Protein AF-A0A7S3N271-F1 (afdb_monomer)

Mean predicted aligned error: 7.85 Å

Structure (mmCIF, N/CA/C/O backbone):
data_AF-A0A7S3N271-F1
#
_entry.id   AF-A0A7S3N271-F1
#
loop_
_atom_site.group_PDB
_atom_site.id
_atom_site.type_symbol
_atom_site.label_atom_id
_atom_site.label_alt_id
_atom_site.label_comp_id
_atom_site.label_asym_id
_atom_site.label_entity_id
_atom_site.label_seq_id
_atom_site.pdbx_PDB_ins_code
_atom_site.Cartn_x
_atom_site.Cartn_y
_atom_site.Cartn_z
_atom_site.occupancy
_atom_site.B_iso_or_equiv
_atom_site.auth_seq_id
_atom_site.auth_comp_id
_atom_site.auth_asym_id
_atom_site.auth_atom_id
_atom_site.pdbx_PDB_model_num
ATOM 1 N N . ILE A 1 1 ? 9.312 -15.423 -24.815 1.00 37.44 1 ILE A N 1
ATOM 2 C CA . ILE A 1 1 ? 9.428 -13.983 -25.150 1.00 37.44 1 ILE A CA 1
ATOM 3 C C . ILE A 1 1 ? 8.380 -13.249 -24.314 1.00 37.44 1 ILE A C 1
ATOM 5 O O . ILE A 1 1 ? 7.195 -13.389 -24.587 1.00 37.44 1 ILE A O 1
ATOM 9 N N . ARG A 1 2 ? 8.763 -12.636 -23.183 1.00 42.22 2 ARG A N 1
ATOM 10 C CA . ARG A 1 2 ? 7.802 -11.957 -22.293 1.00 42.22 2 ARG A CA 1
ATOM 11 C C . ARG A 1 2 ? 7.470 -10.598 -22.905 1.00 42.22 2 ARG A C 1
ATOM 13 O O . ARG A 1 2 ? 8.344 -9.754 -22.997 1.00 42.22 2 ARG A O 1
ATOM 20 N N . ASN A 1 3 ? 6.222 -10.463 -23.341 1.00 42.25 3 ASN A N 1
ATOM 21 C CA . ASN A 1 3 ? 5.636 -9.301 -24.003 1.00 42.25 3 ASN A CA 1
ATOM 22 C C . ASN A 1 3 ? 5.946 -8.008 -23.221 1.00 42.25 3 ASN A C 1
ATOM 24 O O . ASN A 1 3 ? 5.388 -7.776 -22.143 1.00 42.25 3 ASN A O 1
ATOM 28 N N . GLU A 1 4 ? 6.883 -7.208 -23.725 1.00 51.12 4 GLU A N 1
ATOM 29 C CA . GLU A 1 4 ? 7.226 -5.908 -23.157 1.00 51.12 4 GLU A CA 1
ATOM 30 C C . GLU A 1 4 ? 6.027 -4.968 -23.320 1.00 51.12 4 GLU A C 1
ATOM 32 O O . GLU A 1 4 ? 5.459 -4.802 -24.399 1.00 51.12 4 GLU A O 1
ATOM 37 N N . ARG A 1 5 ? 5.575 -4.414 -22.196 1.00 60.22 5 ARG A N 1
ATOM 38 C CA . ARG A 1 5 ? 4.357 -3.609 -22.086 1.00 60.22 5 ARG A CA 1
ATOM 39 C C . ARG A 1 5 ? 4.633 -2.190 -22.579 1.00 60.22 5 ARG A C 1
ATOM 41 O O . ARG A 1 5 ? 4.912 -1.304 -21.776 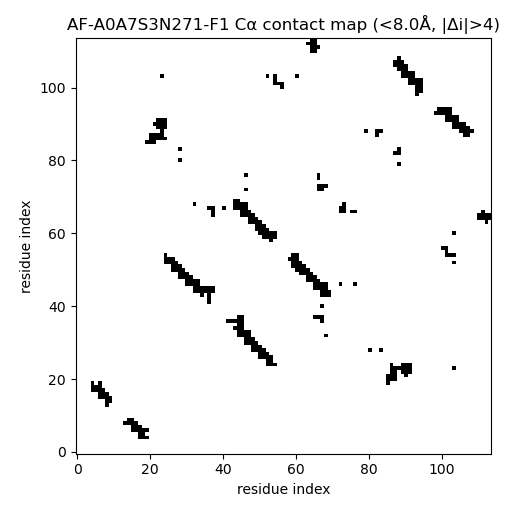1.00 60.22 5 ARG A O 1
ATOM 48 N N . TYR A 1 6 ? 4.572 -1.974 -23.887 1.00 66.75 6 TYR A N 1
ATOM 49 C CA . TYR A 1 6 ? 4.679 -0.632 -24.454 1.00 66.75 6 TYR A CA 1
ATOM 50 C C . TYR A 1 6 ? 3.436 0.193 -24.108 1.00 66.75 6 TYR A C 1
ATOM 52 O O . TYR A 1 6 ? 2.300 -0.232 -24.324 1.00 66.75 6 TYR A O 1
ATOM 60 N N . VAL A 1 7 ? 3.665 1.382 -23.554 1.00 76.19 7 VAL A N 1
ATOM 61 C CA . VAL A 1 7 ? 2.625 2.378 -23.293 1.00 76.19 7 VAL A CA 1
ATOM 62 C C . VAL A 1 7 ? 2.819 3.500 -24.291 1.00 76.19 7 VAL A C 1
ATOM 64 O O . VAL A 1 7 ? 3.879 4.120 -24.336 1.00 76.19 7 VAL A O 1
ATOM 67 N N . ILE A 1 8 ? 1.779 3.786 -25.065 1.00 85.38 8 ILE A N 1
ATOM 68 C CA . ILE A 1 8 ? 1.792 4.870 -26.044 1.00 85.38 8 ILE A CA 1
ATOM 69 C C . ILE A 1 8 ? 0.909 5.987 -25.506 1.00 85.38 8 ILE A C 1
ATOM 71 O O . ILE A 1 8 ? -0.257 5.766 -25.176 1.00 85.38 8 ILE A O 1
ATOM 75 N N . ARG A 1 9 ? 1.455 7.200 -25.411 1.00 88.12 9 ARG A N 1
ATOM 76 C CA . ARG A 1 9 ? 0.690 8.403 -25.076 1.00 88.12 9 ARG A CA 1
ATOM 77 C C . ARG A 1 9 ? 0.548 9.259 -26.326 1.00 88.12 9 ARG A C 1
ATOM 79 O O . ARG A 1 9 ? 1.545 9.645 -26.925 1.00 88.12 9 ARG A O 1
ATOM 86 N N . CYS A 1 10 ? -0.686 9.575 -26.701 1.00 88.94 10 CYS A N 1
ATOM 87 C CA . CYS A 1 10 ? -0.961 10.531 -27.764 1.00 88.94 10 CYS A CA 1
ATOM 88 C C . CYS A 1 10 ? -0.422 11.912 -27.361 1.00 88.94 10 CYS A C 1
ATOM 90 O O . CYS A 1 10 ? -0.870 12.466 -26.362 1.00 88.94 10 CYS A O 1
ATOM 92 N N . VAL A 1 11 ? 0.503 12.484 -28.134 1.00 92.25 11 VAL A N 1
ATOM 93 C CA . VAL A 1 11 ? 1.070 13.820 -27.856 1.00 92.25 11 VAL A CA 1
ATOM 94 C C . VAL A 1 11 ? 0.069 14.959 -28.069 1.00 92.25 11 VAL A C 1
ATOM 96 O O . VAL A 1 11 ? 0.274 16.050 -27.557 1.00 92.25 11 VAL A O 1
ATOM 99 N N . VAL A 1 12 ? -1.031 14.699 -28.783 1.00 94.88 12 VAL A N 1
ATOM 100 C CA . VAL A 1 12 ? -2.073 15.697 -29.068 1.00 94.88 12 VAL A CA 1
ATOM 101 C C . VAL A 1 12 ? -3.092 15.784 -27.930 1.00 94.88 12 VAL A C 1
ATOM 103 O O . VAL A 1 12 ? -3.408 16.872 -27.468 1.00 94.88 12 VAL A O 1
ATOM 106 N N . CYS A 1 13 ? -3.609 14.646 -27.453 1.00 94.06 13 CYS A N 1
ATOM 107 C CA . CYS A 1 13 ? -4.700 14.616 -26.466 1.00 94.06 13 CYS A CA 1
ATOM 108 C C . CYS A 1 13 ? -4.336 13.944 -25.135 1.00 94.06 13 CYS A C 1
ATOM 110 O O . CYS A 1 13 ? -5.202 13.742 -24.289 1.00 94.06 13 CYS A O 1
ATOM 112 N N . SER A 1 14 ? -3.078 13.536 -24.951 1.00 86.12 14 SER A N 1
ATOM 113 C CA . SER A 1 14 ? -2.586 12.789 -23.781 1.00 86.12 14 SER A CA 1
ATOM 114 C C . SER A 1 14 ? -3.272 11.443 -23.513 1.00 86.12 14 SER A C 1
ATOM 116 O O . SER A 1 14 ? -2.963 10.792 -22.513 1.00 86.12 14 SER A O 1
ATOM 118 N N . LYS A 1 15 ? -4.154 10.972 -24.411 1.00 86.75 15 LYS A N 1
ATOM 119 C CA . LYS A 1 15 ? -4.785 9.653 -24.296 1.00 86.75 15 LYS A CA 1
ATOM 120 C C . LYS A 1 15 ? -3.721 8.565 -24.291 1.00 86.75 15 LYS A C 1
ATOM 122 O O . LYS A 1 15 ? -2.804 8.564 -25.112 1.00 86.75 15 LYS A O 1
ATOM 127 N N . GLN A 1 16 ? -3.871 7.642 -23.357 1.00 82.81 16 GLN A N 1
ATOM 128 C CA . GLN A 1 16 ? -2.916 6.582 -23.106 1.00 82.81 16 GLN A CA 1
ATOM 129 C C . GLN A 1 16 ? -3.456 5.243 -23.603 1.00 82.81 16 GLN A C 1
ATOM 131 O O . GLN A 1 16 ? -4.601 4.888 -23.327 1.00 82.81 16 GLN A O 1
ATOM 136 N N . TYR A 1 17 ? -2.607 4.503 -24.307 1.00 84.25 17 TYR A N 1
ATOM 137 C CA . TYR A 1 17 ? -2.868 3.164 -24.815 1.00 84.25 17 TYR A CA 1
ATOM 138 C C . TYR A 1 17 ? -1.916 2.178 -24.133 1.00 84.25 17 TYR A C 1
ATOM 140 O O . TYR A 1 17 ? -0.719 2.445 -24.020 1.00 84.25 17 TYR A O 1
ATOM 148 N N . GLY A 1 18 ? -2.457 1.049 -23.674 1.00 82.31 18 GLY A N 1
ATOM 149 C CA . GLY A 1 18 ? -1.726 0.057 -22.884 1.00 82.31 18 GLY A CA 1
ATOM 150 C C . GLY A 1 18 ? -1.754 0.325 -21.374 1.00 82.31 18 GLY A C 1
ATOM 151 O O . GLY A 1 18 ? -2.209 1.367 -20.893 1.00 82.31 18 GLY A O 1
ATOM 152 N N . SER A 1 19 ? -1.281 -0.655 -20.608 1.00 79.25 19 SER A N 1
ATOM 153 C CA . SER A 1 19 ? -1.255 -0.601 -19.144 1.00 79.25 19 SER A CA 1
ATOM 154 C C . SER A 1 19 ? 0.071 -0.028 -18.649 1.00 79.25 19 SER A C 1
ATOM 156 O O . SER A 1 19 ? 1.117 -0.638 -18.869 1.00 79.25 19 SER A O 1
ATOM 158 N N . ILE A 1 20 ? 0.035 1.102 -17.934 1.00 79.31 20 ILE A N 1
ATOM 159 C CA . ILE A 1 20 ? 1.215 1.568 -17.193 1.00 79.31 20 ILE A CA 1
ATOM 160 C C . ILE A 1 20 ? 1.340 0.763 -15.905 1.00 79.31 20 ILE A C 1
ATOM 162 O O . ILE A 1 20 ? 0.361 0.510 -15.199 1.00 79.31 20 ILE A O 1
ATOM 166 N N . TYR A 1 21 ? 2.581 0.402 -15.613 1.00 84.19 21 TYR A N 1
ATOM 167 C CA . TYR A 1 21 ? 3.019 -0.058 -14.310 1.00 84.19 21 TYR A CA 1
ATOM 168 C C . TYR A 1 21 ? 4.113 0.885 -13.816 1.00 84.19 21 TYR A C 1
ATOM 170 O O . TYR A 1 21 ? 4.904 1.376 -14.622 1.00 84.19 21 TYR A O 1
ATOM 178 N N . GLY A 1 22 ? 4.144 1.153 -12.516 1.00 83.25 22 GLY A N 1
ATOM 179 C CA . GLY A 1 22 ? 5.259 1.872 -11.909 1.00 83.25 22 GLY A CA 1
ATOM 180 C C . GLY A 1 22 ? 6.475 0.973 -11.669 1.00 83.25 22 GLY A C 1
ATOM 181 O O . GLY A 1 22 ? 6.498 -0.211 -12.024 1.00 83.25 22 GLY A O 1
ATOM 182 N N . ASP A 1 23 ? 7.500 1.560 -11.063 1.00 84.88 23 ASP A N 1
ATOM 183 C CA . ASP A 1 23 ? 8.808 0.957 -10.813 1.00 84.88 23 ASP A CA 1
ATOM 184 C C . ASP A 1 23 ? 8.947 0.346 -9.406 1.00 84.88 23 ASP A C 1
ATOM 186 O O . ASP A 1 23 ? 10.002 -0.199 -9.088 1.00 84.88 23 ASP A O 1
ATOM 190 N N . MET A 1 24 ? 7.890 0.385 -8.580 1.00 88.75 24 MET A N 1
ATOM 191 C CA . MET A 1 24 ? 7.871 -0.175 -7.220 1.00 88.75 24 MET A CA 1
ATOM 192 C C . MET A 1 24 ? 8.468 -1.589 -7.182 1.00 88.75 24 MET A C 1
ATOM 194 O O . MET A 1 24 ? 8.035 -2.410 -7.991 1.00 88.75 24 MET A O 1
ATOM 198 N N . PRO A 1 25 ? 9.388 -1.939 -6.266 1.00 89.06 25 PRO A N 1
ATOM 199 C CA . PRO A 1 25 ? 9.923 -3.296 -6.139 1.00 89.06 25 PRO A CA 1
ATOM 200 C C . PRO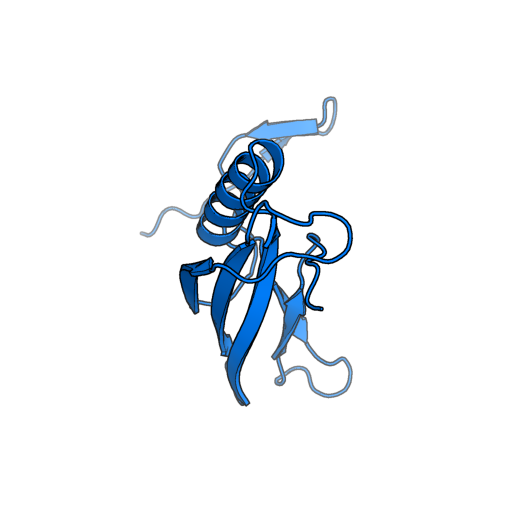 A 1 25 ? 8.855 -4.331 -5.767 1.00 89.06 25 PRO A C 1
ATOM 202 O O . PRO A 1 25 ? 7.686 -4.009 -5.544 1.00 89.06 25 PRO A O 1
ATOM 205 N N . LYS A 1 26 ? 9.250 -5.605 -5.716 1.00 90.69 26 LYS A N 1
ATOM 206 C CA . LYS A 1 26 ? 8.360 -6.657 -5.213 1.00 90.69 26 LYS A CA 1
ATOM 207 C C . LYS A 1 26 ? 8.084 -6.440 -3.725 1.00 90.69 26 LYS A C 1
ATOM 209 O O . LYS A 1 26 ? 8.884 -5.851 -3.006 1.00 90.69 26 LYS A O 1
ATOM 214 N N . GLY A 1 27 ? 6.929 -6.904 -3.276 1.00 93.38 27 GLY A N 1
ATOM 215 C CA . GLY A 1 27 ? 6.521 -6.771 -1.889 1.00 93.38 27 GLY A CA 1
ATOM 216 C C . GLY A 1 27 ? 5.091 -7.226 -1.668 1.00 93.38 27 GLY A C 1
ATOM 217 O O . GLY A 1 27 ? 4.414 -7.679 -2.594 1.00 93.38 27 GLY A O 1
ATOM 218 N N . THR A 1 28 ? 4.621 -7.063 -0.437 1.00 95.94 28 THR A N 1
ATOM 219 C CA . THR A 1 28 ? 3.254 -7.380 -0.029 1.00 95.94 28 THR A CA 1
ATOM 220 C C . THR A 1 28 ? 2.537 -6.148 0.514 1.00 95.94 28 THR A C 1
ATOM 222 O O . THR A 1 28 ? 3.144 -5.225 1.063 1.00 95.94 28 THR A O 1
ATOM 225 N N . MET A 1 29 ? 1.218 -6.138 0.337 1.00 96.00 29 MET A N 1
ATOM 226 C CA . MET A 1 29 ? 0.302 -5.178 0.940 1.00 96.00 29 MET A CA 1
ATOM 227 C C . MET A 1 29 ? -0.788 -5.973 1.643 1.00 96.00 29 MET A C 1
ATOM 229 O O . MET A 1 29 ? -1.560 -6.676 0.996 1.00 96.00 29 MET A O 1
ATOM 233 N N . ASN A 1 30 ? -0.866 -5.828 2.960 1.00 97.44 30 ASN A N 1
ATOM 234 C CA . ASN A 1 30 ? -1.909 -6.425 3.782 1.00 97.44 30 ASN A CA 1
ATOM 235 C C . ASN A 1 30 ? -2.709 -5.320 4.461 1.00 97.44 30 ASN A C 1
ATOM 237 O O . ASN A 1 30 ? -2.164 -4.272 4.809 1.00 97.44 30 ASN A O 1
ATOM 241 N N . TRP A 1 31 ? -3.997 -5.546 4.686 1.00 96.88 31 TRP A N 1
ATOM 242 C CA . TRP A 1 31 ? -4.820 -4.600 5.426 1.00 96.88 31 TRP A CA 1
ATOM 243 C C . TRP A 1 31 ? -5.806 -5.319 6.339 1.00 96.88 31 TRP A C 1
ATOM 245 O O . TRP A 1 31 ? -6.223 -6.444 6.077 1.00 96.88 31 TRP A O 1
ATOM 255 N N . SER A 1 32 ? -6.171 -4.655 7.430 1.00 96.75 32 SER A N 1
ATOM 256 C CA . SER A 1 32 ? -7.124 -5.162 8.412 1.00 96.75 32 SER A CA 1
ATOM 257 C C . SER A 1 32 ? -7.943 -4.019 8.995 1.00 96.75 32 SER A C 1
ATOM 259 O O . SER A 1 32 ? -7.441 -2.902 9.147 1.00 96.75 32 SER A O 1
ATOM 261 N N . LYS A 1 33 ? -9.187 -4.294 9.388 1.00 95.62 33 LYS A N 1
ATOM 262 C CA . LYS A 1 33 ? -9.989 -3.327 10.143 1.00 95.62 33 LYS A CA 1
ATOM 263 C C . LYS A 1 33 ? -9.484 -3.239 11.589 1.00 95.62 33 LYS A C 1
ATOM 265 O O . LYS A 1 33 ? -9.106 -4.245 12.181 1.00 95.62 33 LYS A O 1
ATOM 270 N N . SER A 1 34 ? -9.473 -2.038 12.146 1.00 93.38 34 SER A N 1
ATOM 271 C CA . SER A 1 34 ? -9.104 -1.727 13.523 1.00 93.38 34 SER A CA 1
ATOM 272 C C . SER A 1 34 ? -10.190 -0.865 14.158 1.00 93.38 34 SER A C 1
ATOM 274 O O . SER A 1 34 ? -10.850 -0.081 13.478 1.00 93.38 34 SER A O 1
ATOM 276 N N . THR A 1 35 ? -10.360 -1.005 15.470 1.00 93.31 35 THR A N 1
ATOM 277 C CA . THR A 1 35 ? -11.256 -0.170 16.279 1.00 93.31 35 THR A CA 1
ATOM 278 C C . THR A 1 35 ? -10.659 1.196 16.611 1.00 93.31 35 THR A C 1
ATOM 280 O O . THR A 1 35 ? -11.368 2.042 17.136 1.00 93.31 35 THR A O 1
ATOM 283 N N . LYS A 1 36 ? -9.372 1.429 16.318 1.00 91.50 36 LYS A N 1
ATOM 284 C CA . LYS A 1 36 ? -8.734 2.731 16.532 1.00 91.50 36 LYS A CA 1
ATOM 285 C C . LYS A 1 36 ? -9.193 3.726 15.476 1.00 91.50 36 LYS A C 1
ATOM 287 O O . LYS A 1 36 ? -9.094 3.427 14.284 1.00 91.50 36 LYS A O 1
ATOM 292 N N . ASP A 1 37 ? -9.635 4.893 15.916 1.00 92.12 37 ASP A N 1
ATOM 293 C CA . ASP A 1 37 ? -10.039 5.984 15.038 1.00 92.12 37 ASP A CA 1
ATOM 294 C C . ASP A 1 37 ? -8.831 6.722 14.456 1.00 92.12 37 ASP A C 1
ATOM 296 O O . ASP A 1 37 ? -7.751 6.765 15.050 1.00 92.12 37 ASP A O 1
ATOM 300 N N . CYS A 1 38 ? -9.020 7.300 13.272 1.00 89.25 38 CYS A N 1
ATOM 301 C CA . CYS A 1 38 ? -8.101 8.301 12.743 1.00 89.25 38 CYS A CA 1
ATOM 302 C C . CYS A 1 38 ? -8.464 9.669 13.327 1.00 89.25 38 CYS A C 1
ATOM 304 O O . CYS A 1 38 ? -9.646 9.962 13.494 1.00 89.25 38 CYS A O 1
ATOM 306 N N . GLU A 1 39 ? -7.464 10.516 13.562 1.00 89.44 39 GLU A N 1
ATOM 307 C CA . GLU A 1 39 ? -7.672 11.895 14.014 1.00 89.44 39 GLU A CA 1
ATOM 308 C C . GLU A 1 39 ? -8.639 12.645 13.076 1.00 89.44 39 GLU A C 1
ATOM 310 O O . GLU A 1 39 ? -8.430 12.679 11.855 1.00 89.44 39 GLU A O 1
ATOM 315 N N . GLY A 1 40 ? -9.713 13.208 13.642 1.00 89.88 40 GLY A N 1
ATOM 316 C CA . GLY A 1 40 ? -10.771 13.906 12.907 1.00 89.88 40 GLY A CA 1
ATOM 317 C C . GLY A 1 40 ? -11.822 12.993 12.262 1.00 89.88 40 GLY A C 1
ATOM 318 O O . GLY A 1 40 ? -12.601 13.455 11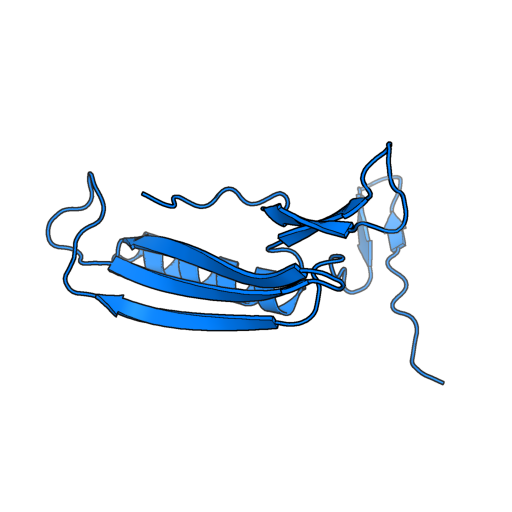.428 1.00 89.88 40 GLY A O 1
ATOM 319 N N . PHE A 1 41 ? -11.823 11.695 12.586 1.00 89.12 41 PHE A N 1
ATOM 320 C CA . PHE A 1 41 ? -12.796 10.707 12.107 1.00 89.12 41 PHE A CA 1
ATOM 321 C C . PHE A 1 41 ? -13.253 9.759 13.225 1.00 89.12 41 PHE A C 1
ATOM 323 O O . PHE A 1 41 ? -13.329 8.542 13.027 1.00 89.12 41 PHE A O 1
ATOM 330 N N . GLU A 1 42 ? -13.578 10.316 14.385 1.00 93.31 42 GLU A N 1
ATOM 331 C CA . GLU A 1 42 ? -13.977 9.590 15.590 1.00 93.31 42 GLU A CA 1
ATOM 332 C C . GLU A 1 42 ? -15.213 8.699 15.353 1.00 93.31 42 GLU A C 1
ATOM 334 O O . GLU A 1 42 ? -16.115 9.032 14.577 1.00 93.31 42 GLU A O 1
ATOM 339 N N . GLY A 1 43 ? -15.246 7.531 16.001 1.00 91.56 43 GLY A N 1
ATOM 340 C CA . GLY A 1 43 ? -16.347 6.565 15.931 1.00 91.56 43 GLY A CA 1
ATOM 341 C C . GLY A 1 43 ? -16.406 5.710 14.658 1.00 91.56 43 GLY A C 1
ATOM 342 O O . GLY A 1 43 ? -17.289 4.859 14.537 1.00 91.56 43 GLY A O 1
ATOM 343 N N . ASN A 1 44 ? -15.486 5.892 13.707 1.00 89.94 44 ASN A N 1
ATOM 344 C CA . ASN A 1 44 ? -15.483 5.142 12.446 1.00 89.94 44 ASN A CA 1
ATOM 345 C C . ASN A 1 44 ? -14.562 3.912 12.462 1.00 89.94 44 ASN A C 1
ATOM 347 O O . ASN A 1 44 ? -14.712 3.025 11.622 1.00 89.94 44 ASN A O 1
ATOM 351 N N . GLY A 1 45 ? -13.595 3.848 13.373 1.00 94.19 45 GLY A N 1
ATOM 352 C CA . GLY A 1 45 ? -12.432 2.971 13.307 1.00 94.19 45 GLY A CA 1
ATOM 353 C C . GLY A 1 45 ? -11.505 3.314 12.135 1.00 94.19 45 GLY A C 1
ATOM 354 O O . GLY A 1 45 ? -11.630 4.346 11.468 1.00 94.19 45 GLY A O 1
ATOM 355 N N . SER A 1 46 ? -10.585 2.402 11.820 1.00 95.81 46 SER A N 1
ATOM 356 C CA . SER A 1 46 ? -9.640 2.571 10.709 1.00 95.81 46 SER A CA 1
ATOM 357 C C . SER A 1 46 ? -9.337 1.266 9.977 1.00 95.81 46 SER A C 1
ATOM 359 O O . SER A 1 46 ? -9.416 0.169 10.527 1.00 95.81 46 SER A O 1
ATOM 361 N N . TYR A 1 47 ? -8.972 1.371 8.704 1.00 96.50 47 TYR A N 1
ATOM 362 C CA . TYR A 1 47 ? -8.256 0.335 7.976 1.00 96.50 47 TYR A CA 1
ATOM 363 C C . TYR A 1 47 ? -6.763 0.560 8.186 1.00 96.50 47 TYR A C 1
ATOM 365 O O . TYR A 1 47 ? -6.205 1.556 7.722 1.00 96.50 47 TYR A O 1
ATOM 373 N N . ARG A 1 48 ? -6.116 -0.374 8.882 1.00 95.69 48 ARG A N 1
ATOM 374 C CA . ARG A 1 48 ? -4.661 -0.419 9.008 1.00 95.69 48 ARG A CA 1
ATOM 375 C C . ARG A 1 48 ? -4.100 -1.142 7.797 1.00 95.69 48 ARG A C 1
ATOM 377 O O . ARG A 1 48 ? -4.456 -2.292 7.559 1.00 95.69 48 ARG A O 1
ATOM 384 N N . ILE A 1 49 ? -3.194 -0.490 7.085 1.00 96.25 49 ILE A N 1
ATOM 385 C CA . ILE A 1 49 ? -2.505 -1.019 5.911 1.00 96.25 49 ILE A CA 1
ATOM 386 C C . ILE A 1 49 ? -1.033 -1.209 6.271 1.00 96.25 49 ILE A C 1
ATOM 388 O O . ILE A 1 49 ? -0.413 -0.316 6.851 1.00 96.25 49 ILE A O 1
ATOM 392 N N . VAL A 1 50 ? -0.481 -2.371 5.941 1.00 95.62 50 VAL A N 1
ATOM 393 C CA . VAL A 1 50 ? 0.922 -2.730 6.148 1.00 95.62 50 VAL A CA 1
ATOM 394 C C . VAL A 1 50 ? 1.528 -3.095 4.801 1.00 95.62 50 VAL A C 1
ATOM 396 O O . VAL A 1 50 ? 1.075 -4.029 4.140 1.00 95.62 50 VAL A O 1
ATOM 399 N N . TYR A 1 51 ? 2.555 -2.349 4.417 1.00 94.88 51 TYR A N 1
ATOM 400 C CA . TYR A 1 51 ? 3.365 -2.598 3.235 1.00 94.88 51 TYR A CA 1
ATOM 401 C C . TYR A 1 51 ? 4.702 -3.191 3.657 1.00 94.88 51 TYR A C 1
ATOM 403 O O . TYR A 1 51 ? 5.319 -2.675 4.588 1.00 94.88 51 TYR A O 1
ATOM 411 N N . GLN A 1 52 ? 5.159 -4.221 2.954 1.00 93.88 52 GLN A N 1
ATOM 412 C CA . GLN A 1 52 ? 6.491 -4.800 3.114 1.00 93.88 52 GLN A CA 1
ATOM 413 C C . GLN A 1 52 ? 7.125 -4.924 1.734 1.00 93.88 52 GLN A C 1
ATOM 415 O O . GLN A 1 52 ? 6.705 -5.758 0.935 1.00 93.88 52 GLN A O 1
ATOM 420 N N . ILE A 1 53 ? 8.084 -4.051 1.435 1.00 92.06 53 ILE A N 1
ATOM 421 C CA . ILE A 1 53 ? 8.745 -3.973 0.130 1.00 92.06 53 ILE A CA 1
ATOM 422 C C . ILE A 1 53 ? 10.156 -4.541 0.243 1.00 92.06 53 ILE A C 1
ATOM 424 O O . ILE A 1 53 ? 10.872 -4.230 1.192 1.00 92.06 53 ILE A O 1
ATOM 428 N N . GLU A 1 54 ? 10.552 -5.360 -0.724 1.00 88.81 54 GLU A N 1
ATOM 429 C CA . GLU A 1 54 ? 11.916 -5.867 -0.850 1.00 88.81 54 GLU A CA 1
ATOM 430 C C . GLU A 1 54 ? 12.828 -4.733 -1.343 1.00 88.81 54 GLU A C 1
ATOM 432 O O . GLU A 1 54 ? 12.634 -4.198 -2.437 1.00 88.81 54 GLU A O 1
ATOM 437 N N . GLU A 1 55 ? 13.807 -4.341 -0.530 1.00 81.75 55 GLU A N 1
ATOM 438 C CA . GLU A 1 55 ? 14.855 -3.389 -0.893 1.00 81.75 55 GLU A CA 1
ATOM 439 C C . GLU A 1 55 ? 16.152 -4.154 -1.192 1.00 81.75 55 GLU A C 1
ATOM 441 O O . GLU A 1 55 ? 16.615 -4.941 -0.367 1.00 81.75 55 GLU A O 1
ATOM 446 N N . ASP A 1 56 ? 16.740 -3.907 -2.372 1.00 70.00 56 ASP A N 1
ATOM 447 C CA . ASP A 1 56 ? 17.839 -4.699 -2.961 1.00 70.00 56 ASP A CA 1
ATOM 448 C C . ASP A 1 56 ? 19.023 -4.959 -2.000 1.00 70.00 56 ASP A C 1
ATOM 450 O O . ASP A 1 56 ? 19.677 -5.993 -2.106 1.00 70.00 56 ASP A O 1
ATOM 454 N N . GLN A 1 57 ? 19.322 -4.031 -1.082 1.00 66.75 57 GLN A N 1
ATOM 455 C CA . GLN A 1 57 ? 20.499 -4.103 -0.200 1.00 66.75 57 GLN A CA 1
ATOM 456 C C . GLN A 1 57 ? 20.183 -4.004 1.296 1.00 66.75 57 GLN A C 1
ATOM 458 O O . GLN A 1 57 ? 20.940 -4.541 2.103 1.00 66.75 57 GLN A O 1
ATOM 463 N N . SER A 1 58 ? 19.096 -3.332 1.691 1.00 67.31 58 SER A N 1
ATOM 464 C CA . SER A 1 58 ? 18.797 -3.088 3.113 1.00 67.31 58 SER A CA 1
ATOM 465 C C . SER A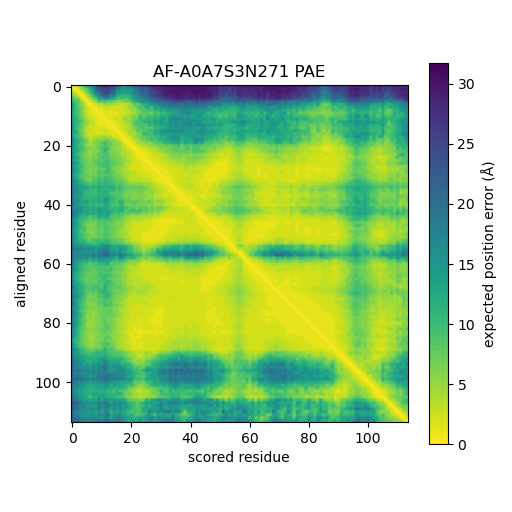 1 58 ? 17.750 -4.039 3.702 1.00 67.31 58 SER A C 1
ATOM 467 O O . SER A 1 58 ? 17.419 -3.915 4.881 1.00 67.31 58 SER A O 1
ATOM 469 N N . GLY A 1 59 ? 17.221 -4.988 2.921 1.00 80.75 59 GLY A N 1
ATOM 470 C CA . GLY A 1 59 ? 16.245 -5.970 3.397 1.00 80.75 59 GLY A CA 1
ATOM 471 C C . GLY A 1 59 ? 14.794 -5.524 3.199 1.00 80.75 59 GLY A C 1
ATOM 472 O O . GLY A 1 59 ? 14.402 -5.164 2.094 1.00 80.75 59 GLY A O 1
ATOM 473 N N . ILE A 1 60 ? 13.961 -5.605 4.243 1.00 85.50 60 ILE A N 1
ATOM 474 C CA . ILE A 1 60 ? 12.516 -5.327 4.144 1.00 85.50 60 ILE A CA 1
ATOM 475 C C . ILE A 1 60 ? 12.215 -3.885 4.564 1.00 85.50 60 ILE A C 1
ATOM 477 O O . ILE A 1 60 ? 12.399 -3.503 5.720 1.00 85.50 60 ILE A O 1
ATOM 481 N N . PHE A 1 61 ? 11.661 -3.103 3.641 1.00 87.00 61 PHE A N 1
ATOM 482 C CA . PHE A 1 61 ? 11.112 -1.780 3.910 1.00 87.00 61 PHE A CA 1
ATOM 483 C C . PHE A 1 61 ? 9.642 -1.892 4.337 1.00 87.00 61 PHE A C 1
ATOM 485 O O . PHE A 1 61 ? 8.747 -2.075 3.507 1.00 87.00 61 PHE A O 1
ATOM 492 N N . GLU A 1 62 ? 9.388 -1.784 5.645 1.00 90.81 62 GLU A N 1
ATOM 493 C CA . GLU A 1 62 ? 8.035 -1.822 6.211 1.00 90.81 62 GLU A CA 1
ATOM 494 C C . GLU A 1 62 ? 7.446 -0.414 6.390 1.00 90.81 62 GLU A C 1
ATOM 496 O O . GLU A 1 62 ? 8.057 0.476 6.991 1.00 90.81 62 GLU A O 1
ATOM 501 N N . ARG A 1 63 ? 6.209 -0.211 5.922 1.00 90.38 63 ARG A N 1
ATOM 502 C CA . ARG A 1 63 ? 5.434 1.013 6.170 1.00 90.38 63 ARG A CA 1
ATOM 503 C C . ARG A 1 63 ? 4.018 0.698 6.613 1.00 90.38 63 ARG A C 1
ATOM 505 O O . ARG A 1 63 ? 3.390 -0.241 6.134 1.00 90.38 63 ARG A O 1
ATOM 512 N N . LYS A 1 64 ? 3.505 1.538 7.510 1.00 91.94 64 LYS A N 1
ATOM 513 C CA . LYS A 1 64 ? 2.130 1.479 8.011 1.00 91.94 64 LYS A CA 1
ATOM 514 C C . LYS A 1 64 ? 1.393 2.741 7.593 1.00 91.94 64 LYS A C 1
ATOM 516 O O . LYS A 1 64 ? 1.959 3.832 7.651 1.00 91.94 64 LYS A O 1
ATOM 521 N N . ALA A 1 65 ? 0.151 2.575 7.166 1.00 91.69 65 ALA A N 1
ATOM 522 C CA . ALA A 1 65 ? -0.753 3.665 6.836 1.00 91.69 65 ALA A CA 1
ATOM 523 C C . ALA A 1 65 ? -2.145 3.369 7.395 1.00 91.69 65 ALA A C 1
ATOM 525 O O . ALA A 1 65 ? -2.511 2.205 7.585 1.00 91.69 65 ALA A O 1
ATOM 526 N N . TYR A 1 66 ? -2.914 4.425 7.638 1.00 93.19 66 TYR A N 1
ATOM 527 C CA . TYR A 1 66 ? -4.258 4.322 8.191 1.00 93.19 66 TYR A CA 1
ATOM 528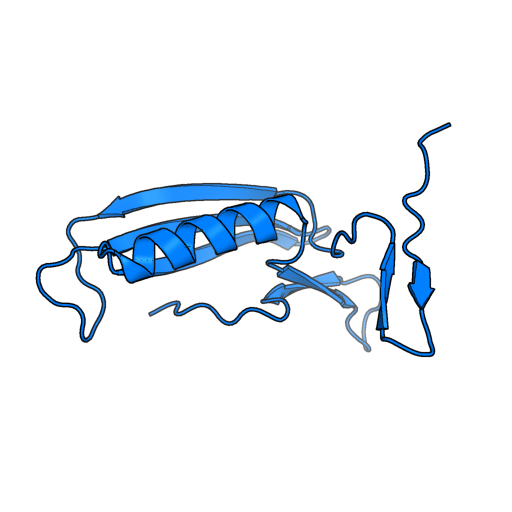 C C . TYR A 1 66 ? -5.237 5.127 7.348 1.00 93.19 66 TYR A C 1
ATOM 530 O O . TYR A 1 66 ? -4.927 6.220 6.875 1.00 93.19 66 TYR A O 1
ATOM 538 N N . VAL A 1 67 ? -6.426 4.566 7.154 1.00 94.12 67 VAL A N 1
ATOM 539 C CA . VAL A 1 67 ? -7.536 5.224 6.462 1.00 94.12 67 VAL A CA 1
ATOM 540 C C . VAL A 1 67 ? -8.791 5.066 7.323 1.00 94.12 67 VAL A C 1
ATOM 542 O O . VAL A 1 67 ? -9.035 3.952 7.783 1.00 94.12 67 VAL A O 1
ATOM 545 N N . PRO A 1 68 ? -9.612 6.109 7.540 1.00 95.56 68 PRO A N 1
ATOM 546 C CA . PRO A 1 68 ? -10.847 5.990 8.320 1.00 95.56 68 PRO A CA 1
ATOM 547 C C . PRO A 1 68 ? -11.763 4.887 7.780 1.00 95.56 68 PRO A C 1
ATOM 549 O O . PRO A 1 68 ? -11.930 4.772 6.564 1.00 95.56 68 PRO A O 1
ATOM 552 N N . ALA A 1 69 ? -12.409 4.091 8.636 1.00 95.12 69 ALA A N 1
ATOM 553 C CA . ALA A 1 69 ? -13.250 2.982 8.165 1.00 95.12 69 ALA A CA 1
ATOM 554 C C . ALA A 1 69 ? -14.681 3.401 7.763 1.00 95.12 69 ALA A C 1
ATOM 556 O O . ALA A 1 69 ? -15.643 2.664 7.969 1.00 95.12 69 ALA A O 1
ATOM 557 N N . ASN A 1 70 ? -14.808 4.566 7.122 1.00 94.56 70 ASN A N 1
ATOM 558 C CA . ASN A 1 70 ? -16.056 5.107 6.584 1.00 94.56 70 ASN A CA 1
ATOM 559 C C . ASN A 1 70 ? -16.194 4.860 5.064 1.00 94.56 70 ASN A C 1
ATOM 561 O O . ASN A 1 70 ? -15.342 4.231 4.425 1.00 94.56 70 ASN A O 1
ATOM 565 N N . ASN A 1 71 ? -17.282 5.355 4.465 1.00 95.12 71 ASN A N 1
ATOM 566 C CA . ASN A 1 71 ? -17.574 5.169 3.038 1.00 95.12 71 ASN A CA 1
ATOM 567 C C . ASN A 1 71 ? -16.480 5.735 2.121 1.00 95.12 71 ASN A C 1
ATOM 569 O O . ASN A 1 71 ? -16.122 5.098 1.128 1.00 95.12 71 ASN A O 1
ATOM 573 N N . GLN A 1 72 ? -15.931 6.906 2.451 1.00 93.19 72 GLN A N 1
ATOM 574 C CA . GLN A 1 72 ? -14.871 7.521 1.656 1.00 93.19 72 GLN A CA 1
ATOM 575 C C . GLN A 1 72 ? -13.554 6.759 1.816 1.00 93.19 72 GLN A C 1
ATOM 577 O O . GLN A 1 72 ? -12.885 6.462 0.829 1.00 93.19 72 GLN A O 1
ATOM 582 N N . GLY A 1 73 ? -13.217 6.365 3.041 1.00 93.69 73 GLY A N 1
ATOM 583 C CA . GLY A 1 73 ? -12.015 5.597 3.320 1.00 93.69 73 GLY A CA 1
ATOM 584 C C . GLY A 1 73 ? -12.009 4.217 2.667 1.00 93.69 73 GLY A C 1
ATOM 585 O O . GLY A 1 73 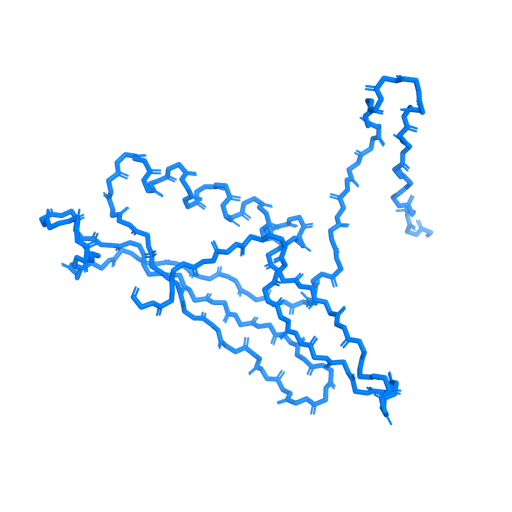? -10.970 3.777 2.184 1.00 93.69 73 GLY A O 1
ATOM 586 N N . ARG A 1 74 ? -13.173 3.568 2.526 1.00 95.38 74 ARG A N 1
ATOM 587 C CA . ARG A 1 74 ? -13.300 2.329 1.741 1.00 95.38 74 ARG A CA 1
ATOM 588 C C . ARG A 1 74 ? -12.937 2.541 0.266 1.00 95.38 74 ARG A C 1
ATOM 590 O O . ARG A 1 74 ? -12.232 1.713 -0.306 1.00 95.38 74 ARG A O 1
ATOM 597 N N . LYS A 1 75 ? -13.383 3.646 -0.344 1.00 95.75 75 LYS A N 1
ATOM 598 C CA . LYS A 1 75 ? -13.014 4.000 -1.728 1.00 95.75 75 LYS A CA 1
ATOM 599 C C . LYS A 1 75 ? -11.517 4.278 -1.840 1.00 95.75 75 LYS A C 1
ATOM 601 O O . LYS A 1 75 ? -10.875 3.763 -2.750 1.00 95.75 75 LYS A O 1
ATOM 606 N N . CYS A 1 76 ? -10.954 5.025 -0.888 1.00 93.88 76 CYS A N 1
ATOM 607 C CA . CYS A 1 76 ? -9.514 5.265 -0.824 1.00 93.88 76 CYS A CA 1
ATOM 608 C C . CYS A 1 76 ? -8.730 3.948 -0.729 1.00 93.88 76 CYS A C 1
ATOM 610 O O . CYS A 1 76 ? -7.806 3.744 -1.507 1.00 93.88 76 CYS A O 1
ATOM 612 N N . LEU A 1 77 ? -9.127 3.025 0.154 1.00 94.94 77 LEU A N 1
ATOM 613 C CA . LEU A 1 77 ? -8.489 1.713 0.285 1.00 94.94 77 LEU A CA 1
ATOM 614 C C . LEU A 1 77 ? -8.519 0.924 -1.034 1.00 94.94 77 LEU A C 1
ATOM 616 O O . LEU A 1 77 ? -7.492 0.384 -1.433 1.00 94.94 77 LEU A O 1
ATOM 620 N N . ALA A 1 78 ? -9.657 0.892 -1.733 1.00 95.69 78 ALA A N 1
ATOM 621 C CA . ALA A 1 78 ? -9.770 0.212 -3.026 1.00 95.69 78 ALA A CA 1
ATOM 622 C C . ALA A 1 78 ? -8.802 0.791 -4.074 1.00 95.69 78 ALA A C 1
ATOM 624 O O . ALA A 1 78 ? -8.131 0.043 -4.783 1.00 95.69 78 ALA A O 1
ATOM 625 N N . VAL A 1 79 ? -8.677 2.120 -4.126 1.00 94.75 79 VAL A N 1
ATOM 626 C CA . VAL A 1 79 ? -7.719 2.803 -5.006 1.00 94.75 79 VAL A CA 1
ATOM 627 C C . VAL A 1 79 ? -6.276 2.454 -4.632 1.00 94.75 79 VAL A C 1
ATOM 629 O O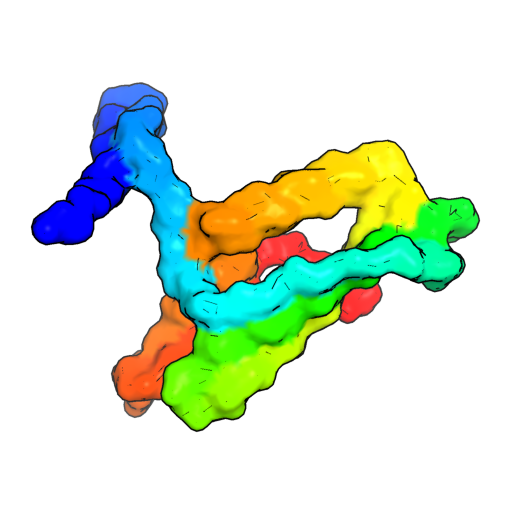 . VAL A 1 79 ? -5.477 2.154 -5.514 1.00 94.75 79 VAL A O 1
ATOM 632 N N . LEU A 1 80 ? -5.938 2.437 -3.340 1.00 94.12 80 LEU A N 1
ATOM 633 C CA . LEU A 1 80 ? -4.596 2.071 -2.874 1.00 94.12 80 LEU A CA 1
ATOM 634 C C . LEU A 1 80 ? -4.226 0.629 -3.238 1.00 94.12 80 LEU A C 1
ATOM 636 O O . LEU A 1 80 ? -3.096 0.381 -3.657 1.00 94.12 80 LEU A O 1
ATOM 640 N N . ILE A 1 81 ? -5.176 -0.304 -3.128 1.00 94.81 81 ILE A N 1
ATOM 641 C CA . ILE A 1 81 ? -4.990 -1.703 -3.535 1.00 94.81 81 ILE A CA 1
ATOM 642 C C . ILE A 1 81 ? -4.681 -1.788 -5.034 1.00 94.81 81 ILE A C 1
ATOM 644 O O . ILE A 1 81 ? -3.721 -2.456 -5.427 1.00 94.81 81 ILE A O 1
ATOM 648 N N . GLU A 1 82 ? -5.442 -1.087 -5.878 1.00 93.56 82 GLU A N 1
ATOM 649 C CA . GLU A 1 82 ? -5.211 -1.119 -7.326 1.00 93.56 82 GLU A CA 1
ATOM 650 C C . GLU A 1 82 ? -3.876 -0.451 -7.698 1.00 93.56 82 GLU A C 1
ATOM 652 O O . GLU A 1 82 ? -3.116 -0.978 -8.510 1.00 93.56 82 GLU A O 1
ATOM 657 N N . LEU A 1 83 ? -3.516 0.658 -7.046 1.00 91.81 83 LEU A N 1
ATOM 658 C CA . LEU A 1 83 ? -2.226 1.324 -7.256 1.00 91.81 83 LEU A CA 1
ATOM 659 C C . LEU A 1 83 ? -1.044 0.437 -6.847 1.00 91.81 83 LEU A C 1
ATOM 661 O O . LEU A 1 83 ? -0.036 0.404 -7.558 1.00 91.81 83 LEU A O 1
ATOM 665 N N . PHE A 1 84 ? -1.177 -0.329 -5.763 1.00 92.75 84 PHE A N 1
ATOM 666 C CA . PHE A 1 84 ? -0.162 -1.293 -5.343 1.00 92.75 84 PHE A CA 1
ATOM 667 C C . PHE A 1 84 ? 0.009 -2.412 -6.371 1.00 92.75 84 PHE A C 1
ATOM 669 O O . PHE A 1 84 ? 1.125 -2.703 -6.804 1.00 92.75 84 PHE A O 1
ATOM 676 N N . LYS A 1 85 ? -1.101 -2.981 -6.847 1.00 91.88 85 LYS A N 1
ATOM 677 C CA . LYS A 1 85 ? -1.117 -3.998 -7.909 1.00 91.88 85 LYS A CA 1
ATOM 678 C C . LYS A 1 85 ? -0.482 -3.495 -9.211 1.00 91.88 85 LYS A C 1
ATOM 680 O O . LYS A 1 85 ? 0.188 -4.255 -9.911 1.00 91.88 85 LYS A O 1
ATOM 685 N N . HIS A 1 86 ? -0.636 -2.206 -9.507 1.00 89.94 86 HIS A N 1
ATOM 686 C CA . HIS A 1 86 ? -0.001 -1.537 -10.641 1.00 89.94 86 HIS A CA 1
ATOM 687 C C . HIS A 1 86 ? 1.401 -0.970 -10.349 1.00 89.94 86 HIS A C 1
ATOM 689 O O . HIS A 1 86 ? 1.982 -0.321 -11.217 1.00 89.94 86 HIS A O 1
ATOM 695 N N . ARG A 1 87 ? 1.996 -1.269 -9.185 1.00 90.56 87 ARG A N 1
ATOM 696 C CA . ARG A 1 87 ? 3.368 -0.879 -8.811 1.00 90.56 87 ARG A CA 1
ATOM 697 C C . ARG A 1 87 ? 3.593 0.638 -8.713 1.00 90.56 87 ARG A C 1
ATOM 699 O O . ARG A 1 87 ? 4.692 1.105 -8.984 1.00 90.56 87 ARG A O 1
ATOM 706 N N . PHE A 1 88 ? 2.577 1.407 -8.318 1.00 90.44 88 PHE A N 1
ATOM 707 C CA . PHE A 1 88 ? 2.660 2.872 -8.181 1.00 90.44 88 PHE A CA 1
ATOM 708 C C . PHE A 1 88 ? 2.786 3.388 -6.743 1.00 90.44 88 PHE A C 1
ATOM 710 O O . PHE A 1 88 ? 3.023 4.580 -6.547 1.00 9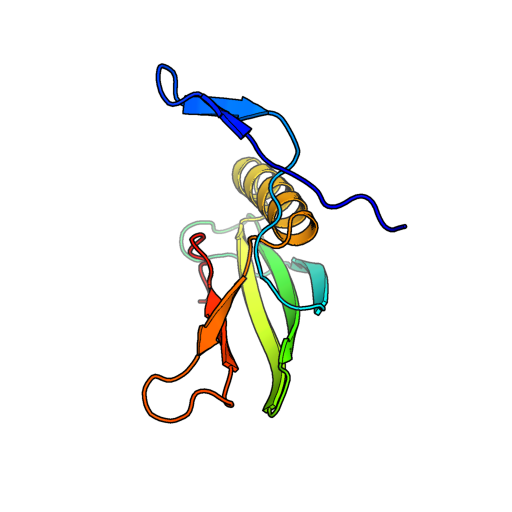0.44 88 PHE A O 1
ATOM 717 N N . THR A 1 89 ? 2.594 2.534 -5.736 1.00 90.00 89 THR A N 1
ATOM 718 C CA . THR A 1 89 ? 2.556 2.968 -4.328 1.00 90.00 89 THR A CA 1
ATOM 719 C C . THR A 1 89 ? 3.902 3.504 -3.844 1.00 90.00 89 THR A C 1
ATOM 721 O O . THR A 1 89 ? 3.945 4.513 -3.137 1.00 90.00 89 THR A O 1
ATOM 724 N N . PHE A 1 90 ? 4.999 2.871 -4.259 1.00 87.81 90 PHE A N 1
ATOM 725 C CA . PHE A 1 90 ? 6.359 3.316 -3.964 1.00 87.81 90 PHE A CA 1
ATOM 726 C C . PHE A 1 90 ? 7.160 3.500 -5.250 1.00 87.81 90 PHE A C 1
ATOM 728 O O . PHE A 1 90 ? 6.837 2.909 -6.277 1.00 87.81 90 PHE A O 1
ATOM 735 N N . CYS A 1 91 ? 8.218 4.296 -5.167 1.00 83.50 91 CYS A N 1
ATOM 736 C CA . CYS A 1 91 ? 9.204 4.461 -6.227 1.00 83.50 91 CYS A CA 1
ATOM 737 C C . CYS A 1 91 ? 10.592 4.094 -5.704 1.00 83.50 91 CYS A C 1
ATOM 739 O O . CYS A 1 91 ? 10.842 4.121 -4.494 1.00 83.50 91 CYS A O 1
ATOM 741 N N . THR A 1 92 ? 11.496 3.764 -6.625 1.00 80.88 92 THR A N 1
ATOM 742 C CA . THR A 1 92 ? 12.917 3.585 -6.312 1.00 80.88 92 THR A CA 1
ATOM 743 C C . THR A 1 92 ? 13.726 4.752 -6.836 1.00 80.88 92 THR A C 1
ATOM 745 O O . THR A 1 92 ? 13.543 5.202 -7.963 1.00 80.88 92 THR A O 1
ATOM 748 N N . ALA A 1 93 ? 14.642 5.257 -6.018 1.00 75.44 93 ALA A N 1
ATOM 749 C CA . ALA A 1 93 ? 15.601 6.266 -6.443 1.00 75.44 93 ALA A CA 1
ATOM 750 C C . ALA A 1 93 ? 16.992 5.783 -6.086 1.00 75.44 93 ALA A C 1
ATOM 752 O O . ALA A 1 93 ? 17.207 5.167 -5.041 1.00 75.44 93 ALA A O 1
ATOM 753 N N . ARG A 1 94 ? 17.937 6.078 -6.974 1.00 75.38 94 ARG A N 1
ATOM 754 C CA . ARG A 1 94 ? 19.356 5.866 -6.714 1.00 75.38 94 ARG A CA 1
ATOM 755 C C . ARG A 1 94 ? 19.908 7.079 -5.991 1.00 75.38 94 ARG A C 1
ATOM 757 O O . ARG A 1 94 ? 19.557 8.211 -6.329 1.00 75.38 94 ARG A O 1
ATOM 764 N N . SER A 1 95 ? 20.783 6.840 -5.022 1.00 66.12 95 SER A N 1
ATOM 765 C CA . SER A 1 95 ? 21.571 7.929 -4.460 1.00 66.12 95 SER A CA 1
ATOM 766 C C . SER A 1 95 ? 22.486 8.506 -5.539 1.00 66.12 95 SER A C 1
ATOM 768 O O . SER A 1 95 ? 23.153 7.756 -6.250 1.00 66.12 95 SER A O 1
ATOM 770 N N . LEU A 1 96 ? 22.571 9.836 -5.626 1.00 70.00 96 LEU A N 1
ATOM 771 C CA . LEU A 1 96 ? 23.528 10.504 -6.518 1.00 70.00 96 LEU A CA 1
ATOM 772 C C . LEU A 1 96 ? 24.978 10.174 -6.138 1.00 70.00 96 LEU A C 1
ATOM 774 O O . LEU A 1 96 ? 25.834 10.070 -7.008 1.00 70.00 96 LEU A O 1
ATOM 778 N N . SER A 1 97 ? 25.243 9.981 -4.844 1.00 73.75 97 SER A N 1
ATOM 779 C CA . SER A 1 97 ? 26.575 9.665 -4.319 1.00 73.75 97 SER A CA 1
ATOM 780 C C . SER A 1 97 ? 26.927 8.177 -4.364 1.00 73.75 97 SER A C 1
ATOM 782 O O . SER A 1 97 ? 28.094 7.830 -4.222 1.00 73.75 97 SER A O 1
ATOM 784 N N . ASN A 1 98 ? 25.941 7.292 -4.534 1.00 69.38 98 ASN A N 1
ATOM 785 C CA . ASN A 1 98 ? 26.157 5.850 -4.625 1.00 69.38 98 ASN A CA 1
ATOM 786 C C . ASN A 1 98 ? 25.074 5.222 -5.525 1.00 69.38 98 ASN A C 1
ATOM 788 O O . ASN A 1 98 ? 23.989 4.892 -5.033 1.00 69.38 98 ASN A O 1
ATOM 792 N N . PRO A 1 99 ? 25.349 5.070 -6.833 1.00 69.06 99 PRO A N 1
ATOM 793 C CA . PRO A 1 99 ? 24.385 4.563 -7.808 1.00 69.06 99 PRO A CA 1
ATOM 794 C C . PRO A 1 99 ? 23.899 3.135 -7.533 1.00 69.06 99 PRO A C 1
ATOM 796 O O . PRO A 1 99 ? 22.805 2.776 -7.976 1.00 69.06 99 PRO A O 1
ATOM 799 N N . ASP A 1 100 ? 24.682 2.343 -6.797 1.00 68.69 100 ASP A N 1
ATOM 800 C CA . ASP A 1 100 ? 24.341 0.964 -6.446 1.00 68.69 100 ASP A CA 1
ATOM 801 C C . ASP A 1 100 ? 23.330 0.900 -5.298 1.00 68.69 100 ASP A C 1
ATOM 803 O O . ASP A 1 100 ? 22.608 -0.087 -5.160 1.00 68.69 100 ASP A O 1
ATOM 807 N N . LYS A 1 101 ? 23.210 1.971 -4.507 1.00 67.75 101 LYS A N 1
ATOM 808 C CA . LYS A 1 101 ? 22.227 2.065 -3.431 1.00 67.75 101 LYS A CA 1
ATOM 809 C C . LYS A 1 101 ? 20.902 2.612 -3.962 1.00 67.75 101 LYS A C 1
ATOM 811 O O . LYS A 1 101 ? 20.768 3.809 -4.237 1.00 67.75 101 LYS A O 1
ATOM 816 N N . LYS A 1 102 ? 19.902 1.733 -4.064 1.00 72.00 102 LYS A N 1
ATOM 817 C CA . LYS A 1 102 ? 18.506 2.109 -4.324 1.00 72.00 102 LYS A CA 1
ATOM 818 C C . LYS A 1 102 ? 17.734 2.188 -3.017 1.00 72.00 102 LYS A C 1
ATOM 820 O O . LYS A 1 102 ? 17.710 1.218 -2.267 1.00 72.00 102 LYS A O 1
ATOM 825 N N . SER A 1 103 ? 17.071 3.314 -2.799 1.00 78.44 103 SER A N 1
ATOM 826 C CA . SER A 1 103 ? 16.182 3.514 -1.657 1.00 78.44 103 SER A CA 1
ATOM 827 C C . SER A 1 103 ? 14.728 3.533 -2.117 1.00 78.44 103 SER A C 1
ATOM 829 O O . SER A 1 103 ? 14.401 4.151 -3.138 1.00 78.44 103 SER A O 1
ATOM 831 N N . VAL A 1 104 ? 13.852 2.892 -1.346 1.00 81.12 104 VAL A N 1
ATOM 832 C CA . VAL A 1 104 ? 12.400 2.918 -1.556 1.00 81.12 104 VAL A CA 1
ATOM 833 C C . VAL A 1 104 ? 11.788 4.127 -0.845 1.00 81.12 104 VAL A C 1
ATOM 835 O O . VAL A 1 104 ? 12.016 4.367 0.341 1.00 81.12 104 VAL A O 1
ATOM 838 N N . PHE A 1 105 ? 10.969 4.895 -1.557 1.00 80.50 105 PHE A N 1
ATOM 839 C CA . PHE A 1 105 ? 10.228 6.030 -1.000 1.00 80.50 105 PHE A CA 1
ATOM 840 C C . PHE A 1 105 ? 8.779 6.024 -1.488 1.00 80.50 105 PHE A C 1
ATOM 842 O O . PHE A 1 105 ? 8.434 5.317 -2.437 1.00 80.50 105 PHE A O 1
ATOM 849 N N . TRP A 1 106 ? 7.903 6.778 -0.815 1.00 79.94 106 TRP A N 1
ATOM 850 C CA . TRP A 1 106 ? 6.524 6.954 -1.279 1.00 79.94 106 TRP A CA 1
ATOM 851 C C . TRP A 1 106 ? 6.533 7.464 -2.717 1.00 79.94 106 TRP A C 1
ATOM 853 O O . TRP A 1 106 ? 7.256 8.406 -3.029 1.00 79.94 106 TRP A O 1
ATOM 863 N N . GLY A 1 107 ? 5.733 6.845 -3.584 1.00 75.12 107 GLY A N 1
ATOM 864 C CA . GLY A 1 107 ? 5.563 7.331 -4.946 1.00 75.12 107 GLY A CA 1
ATOM 865 C C . GLY A 1 107 ? 4.806 8.662 -4.967 1.00 75.12 107 GLY A C 1
ATOM 866 O O . GLY A 1 107 ? 4.798 9.437 -4.014 1.00 75.12 107 GLY A O 1
ATOM 867 N N . LYS A 1 108 ? 4.056 8.919 -6.039 1.00 66.56 108 LYS A N 1
ATOM 868 C CA . LYS A 1 108 ? 3.244 10.149 -6.157 1.00 66.56 108 LYS A CA 1
ATOM 869 C C . LYS A 1 108 ? 2.025 10.201 -5.216 1.00 66.56 108 LYS A C 1
ATOM 871 O O . LYS A 1 108 ? 1.211 11.112 -5.331 1.00 66.56 108 LYS A O 1
ATOM 876 N N . ILE A 1 109 ? 1.865 9.222 -4.326 1.00 68.19 109 ILE A N 1
ATOM 877 C CA . ILE A 1 109 ? 0.702 9.078 -3.448 1.00 68.19 109 ILE A CA 1
ATOM 878 C C . ILE A 1 109 ? 1.151 9.270 -2.005 1.00 68.19 109 ILE A C 1
ATOM 880 O O . ILE A 1 109 ? 1.804 8.408 -1.410 1.00 68.19 109 ILE A O 1
ATOM 884 N N . PHE A 1 110 ? 0.750 10.394 -1.426 1.00 71.62 110 PHE A N 1
ATOM 885 C CA . PHE A 1 110 ? 0.985 10.672 -0.018 1.00 71.62 110 PHE A CA 1
ATOM 886 C C . PHE A 1 110 ? 0.019 9.860 0.846 1.00 71.62 110 PHE A C 1
ATOM 888 O O . PHE A 1 110 ? -1.192 9.880 0.637 1.00 71.62 110 PHE A O 1
ATOM 895 N N . HIS A 1 111 ? 0.564 9.154 1.831 1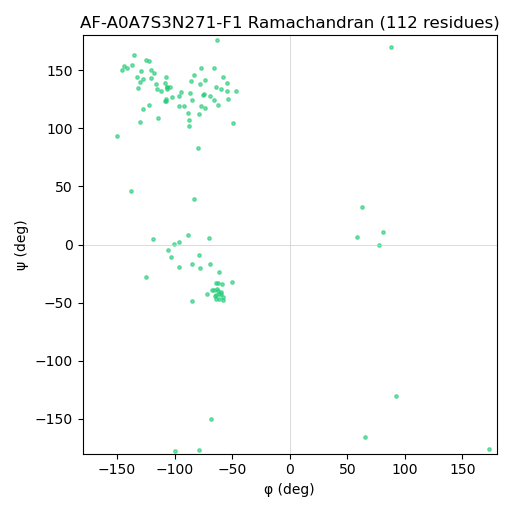.00 71.38 111 HIS A N 1
ATOM 896 C CA . HIS A 1 111 ? -0.212 8.445 2.844 1.00 71.38 111 HIS A CA 1
ATOM 897 C C . HIS A 1 111 ? -0.112 9.181 4.180 1.00 71.38 111 HIS A C 1
ATOM 899 O O . HIS A 1 111 ? 0.958 9.681 4.531 1.00 71.38 111 HIS A O 1
ATOM 905 N N . LYS A 1 112 ? -1.201 9.190 4.961 1.00 68.50 112 LYS A N 1
ATOM 906 C CA . LYS A 1 112 ? -1.131 9.553 6.382 1.00 68.50 112 LYS A CA 1
ATOM 907 C C . LYS A 1 112 ? -0.561 8.371 7.168 1.00 68.50 112 LYS A C 1
ATOM 909 O O . LYS A 1 112 ? -1.107 7.266 7.137 1.00 68.50 112 LYS A O 1
ATOM 914 N N . SER A 1 113 ? 0.578 8.600 7.813 1.00 59.84 113 SER A N 1
ATOM 915 C CA . SER A 1 113 ? 1.329 7.596 8.578 1.00 59.84 113 SER A CA 1
ATOM 916 C C . SER A 1 113 ? 1.206 7.764 10.095 1.00 59.84 113 SER A C 1
ATOM 918 O O . SER A 1 113 ? 1.715 6.920 10.833 1.00 59.84 113 SER A O 1
ATOM 920 N N . LYS A 1 114 ? 0.541 8.833 10.544 1.00 52.56 114 LYS A N 1
ATOM 921 C CA . LYS A 1 114 ? 0.229 9.152 11.936 1.00 52.56 114 LYS A CA 1
ATOM 922 C C . LYS A 1 114 ? -1.252 9.482 12.035 1.00 52.56 114 LYS A C 1
ATOM 924 O O . LYS A 1 114 ? -1.750 10.110 11.070 1.00 52.56 114 LYS A O 1
#

Sequence (114 aa):
IRNERYVIRCVVCSKQYGSIYGDMPKGTMNWSKSTKDCEGFEGNGSYRIVYQIEEDQSGIFERKAYVPANNQGRKCLAVLIELFKHRFTFCTARSLSNPDKKSVFWGKIFHKSK

Nearest PDB structures (foldseek):
  6y5n-assembly2_B  TM=8.448E-01  e=8.605E-07  Homo sapiens
  6y5p-assembly1_A  TM=8.397E-01  e=8.157E-07  Homo sapiens
  6y2x-assembly1_A  TM=8.151E-01  e=8.605E-07  Homo sapiens
  6y3j-assembly1_A  TM=7.791E-01  e=4.778E-07  Homo sapiens
  3pg6-assembly2_B  TM=8.604E-01  e=1.814E-05  Homo sapiens

Organism: NCBI:txid151035

pLDDT: mean 84.23, std 12.86, range [37.44, 97.44]

Radius of gyration: 16.95 Å; Cα contacts (8 Å, |Δi|>4): 201; chains: 1; bounding box: 44×30×46 Å

Foldseek 3Di:
DPDDFDWDADPVPRDIDTAAAAAFADWDKDWDWAQDADVPQPPQGWIKIWIWGQFPPPGTDIAIFIFGNDPVSVVVVVVCVVNVVRRQQWHWDADPVGRVGIDIDGGPDDGDRD

Secondary structure (DSSP, 8-state):
-------EE-TTT--EES-------SEEEEEEEESPPPTT-TTS-EEEEEEEEEETTTEEEEEEEEEESSHHHHHHHHHHHHHHHTT-SEEEEE-SS-TT-EEEEE-S------

Solvent-accessible surface area (backbone atoms only — not comparable to full-atom values): 6718 Å² total; per-residue (Å²): 135,83,81,78,76,67,62,49,61,41,89,88,76,64,52,71,42,68,68,79,64,50,72,28,66,62,65,50,79,50,73,45,83,42,83,56,52,38,94,96,36,76,92,44,12,14,35,42,34,42,35,40,30,57,37,94,82,83,43,74,50,72,48,60,35,58,37,39,51,43,78,66,31,52,53,51,50,54,52,50,53,54,35,46,78,34,21,42,50,31,32,69,45,58,39,92,92,40,72,87,49,58,46,82,44,73,29,96,55,90,71,52,69,122

InterPro domains:
  IPR039396 Deltex, C-terminal [PF18102] (22-113)
  IPR039398 Deltex family [PTHR12622] (9-112)
  IPR039399 Deltex, C-terminal domain superfamily [G3DSA:3.30.390.130] (21-114)